Protein AF-A0A7S0D678-F1 (afdb_monomer_lite)

Organism: Micromonas pusilla (NCBI:txid38833)

Structure (mmCIF, N/CA/C/O backbone):
data_AF-A0A7S0D678-F1
#
_entry.id   AF-A0A7S0D678-F1
#
loop_
_atom_site.group_PDB
_atom_site.id
_atom_site.type_symbol
_atom_site.label_atom_id
_atom_site.label_alt_id
_atom_site.label_comp_id
_atom_site.label_asym_id
_atom_site.label_entity_id
_atom_site.label_seq_id
_atom_site.pdbx_PDB_ins_code
_atom_site.Cartn_x
_atom_site.Cartn_y
_atom_site.Cartn_z
_atom_site.occupancy
_atom_site.B_iso_or_equiv
_atom_site.auth_seq_id
_atom_site.auth_comp_id
_atom_site.auth_asym_id
_atom_site.auth_atom_id
_atom_site.pdbx_PDB_model_num
ATOM 1 N N . MET A 1 1 ? 36.733 22.822 -3.165 1.00 34.91 1 MET A N 1
ATOM 2 C CA . MET A 1 1 ? 36.634 21.463 -2.598 1.00 34.91 1 MET A CA 1
ATOM 3 C C . MET A 1 1 ? 35.888 20.626 -3.608 1.00 34.91 1 MET A C 1
ATOM 5 O O . MET A 1 1 ? 34.744 20.932 -3.903 1.00 34.91 1 MET A O 1
ATOM 9 N N . SER A 1 2 ? 36.630 19.706 -4.219 1.00 42.66 2 SER A N 1
ATOM 10 C CA . SER A 1 2 ? 36.170 18.733 -5.206 1.00 42.66 2 SER A CA 1
ATOM 11 C C . SER A 1 2 ? 35.105 17.831 -4.592 1.00 42.66 2 SER A C 1
ATOM 13 O O . SER A 1 2 ? 35.252 17.446 -3.432 1.00 42.66 2 SER A O 1
ATOM 15 N N . GLY A 1 3 ? 34.067 17.506 -5.353 1.00 42.75 3 GLY A N 1
ATOM 16 C CA . GLY A 1 3 ? 33.021 16.595 -4.905 1.00 42.75 3 GLY A CA 1
ATOM 17 C C . GLY A 1 3 ? 31.997 16.239 -5.978 1.00 42.75 3 GLY A C 1
ATOM 18 O O . GLY A 1 3 ? 30.866 15.943 -5.622 1.00 42.75 3 GLY A O 1
ATOM 19 N N . ASP A 1 4 ? 32.375 16.278 -7.258 1.00 46.22 4 ASP A N 1
ATOM 20 C CA . ASP A 1 4 ? 31.651 15.539 -8.294 1.00 46.22 4 ASP A CA 1
ATOM 21 C C . ASP A 1 4 ? 32.271 14.143 -8.355 1.00 46.22 4 ASP A C 1
ATOM 23 O O . ASP A 1 4 ? 33.183 13.882 -9.133 1.00 46.22 4 ASP A O 1
ATOM 27 N N . ASP A 1 5 ? 31.812 13.275 -7.458 1.00 42.69 5 ASP A N 1
ATOM 28 C CA . ASP A 1 5 ? 32.078 11.836 -7.497 1.00 42.69 5 ASP A CA 1
ATOM 29 C C . ASP A 1 5 ? 30.721 11.125 -7.613 1.00 42.69 5 ASP A C 1
ATOM 31 O O . ASP A 1 5 ? 30.323 10.291 -6.800 1.00 42.69 5 ASP A O 1
ATOM 35 N N . PHE A 1 6 ? 29.947 11.518 -8.632 1.00 45.28 6 PHE A N 1
ATOM 36 C CA . PHE A 1 6 ? 28.974 10.601 -9.208 1.00 45.28 6 PHE A CA 1
ATOM 37 C C . PHE A 1 6 ? 29.807 9.507 -9.857 1.00 45.28 6 PHE A C 1
ATOM 39 O O . PHE A 1 6 ? 30.264 9.675 -10.986 1.00 45.28 6 PHE A O 1
ATOM 46 N N . ALA A 1 7 ? 30.064 8.427 -9.115 1.00 45.28 7 ALA A N 1
ATOM 47 C CA . ALA A 1 7 ? 30.639 7.218 -9.676 1.00 45.28 7 ALA A CA 1
ATOM 48 C C . ALA A 1 7 ? 29.895 6.930 -10.984 1.00 45.28 7 ALA A C 1
ATOM 50 O O . ALA A 1 7 ? 28.681 6.700 -10.967 1.00 45.28 7 ALA A O 1
ATOM 51 N N . ALA A 1 8 ? 30.604 7.052 -12.110 1.00 47.53 8 ALA A N 1
ATOM 52 C CA . ALA A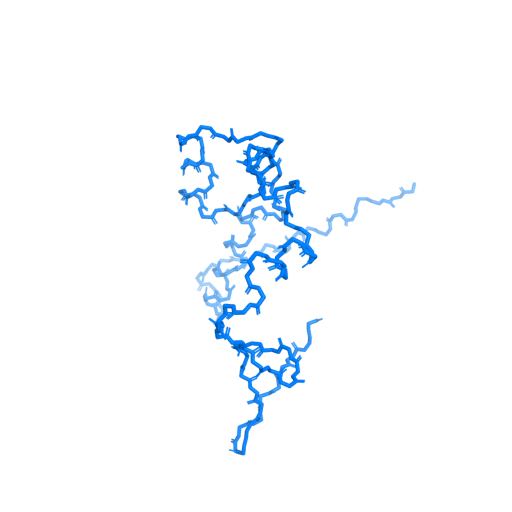 1 8 ? 30.074 6.672 -13.404 1.00 47.53 8 ALA A CA 1
ATOM 53 C C . ALA A 1 8 ? 29.543 5.251 -13.232 1.00 47.53 8 ALA A C 1
ATOM 55 O O . ALA A 1 8 ? 30.292 4.374 -12.796 1.00 47.53 8 ALA A O 1
ATOM 56 N N . ALA A 1 9 ? 28.243 5.051 -13.459 1.00 57.28 9 ALA A N 1
ATOM 57 C CA . ALA A 1 9 ? 27.693 3.709 -13.468 1.00 57.28 9 ALA A CA 1
ATOM 58 C C . ALA A 1 9 ? 28.529 2.922 -14.482 1.00 57.28 9 ALA A C 1
ATOM 60 O O . ALA A 1 9 ? 28.622 3.331 -15.640 1.00 57.28 9 ALA A O 1
ATOM 61 N N . GLU A 1 10 ? 29.233 1.890 -14.013 1.00 63.78 10 GLU A N 1
ATOM 62 C CA . GLU A 1 10 ? 29.956 0.982 -14.894 1.00 63.78 10 GLU A CA 1
ATOM 63 C C . GLU A 1 10 ? 28.965 0.510 -15.954 1.00 63.78 10 GLU A C 1
ATOM 65 O O . GLU A 1 10 ? 27.917 -0.043 -15.619 1.00 63.78 10 GLU A O 1
ATOM 70 N N . GLU A 1 11 ? 29.269 0.790 -17.220 1.00 75.12 11 GLU A N 1
ATOM 71 C CA . GLU A 1 11 ? 28.446 0.355 -18.338 1.00 75.12 11 GLU A CA 1
ATOM 72 C C . GLU A 1 11 ? 28.288 -1.169 -18.236 1.00 75.12 11 GLU A C 1
ATOM 74 O O . GLU A 1 11 ? 29.277 -1.900 -18.152 1.00 75.12 11 GLU A O 1
ATOM 79 N N . ASN A 1 12 ? 27.047 -1.660 -18.200 1.00 84.06 12 ASN A N 1
ATOM 80 C CA . ASN A 1 12 ? 26.737 -3.069 -17.922 1.00 84.06 12 ASN A CA 1
ATOM 81 C C . ASN A 1 12 ? 27.258 -4.029 -19.023 1.00 84.06 12 ASN A C 1
ATOM 83 O O . ASN A 1 12 ? 27.173 -5.249 -18.884 1.00 84.06 12 ASN A O 1
ATOM 87 N N . GLY A 1 13 ? 27.834 -3.486 -20.104 1.00 88.00 13 GLY A N 1
ATOM 88 C CA . GLY A 1 13 ? 28.459 -4.213 -21.207 1.00 88.00 13 GLY A CA 1
ATOM 89 C C . GLY A 1 13 ? 27.451 -4.787 -22.205 1.00 88.00 13 GLY A C 1
ATOM 90 O O . GLY A 1 13 ? 26.245 -4.609 -22.066 1.00 88.00 13 GLY A O 1
ATOM 91 N N . ASP A 1 14 ? 27.943 -5.489 -23.229 1.00 90.94 14 ASP A N 1
ATOM 92 C CA . ASP A 1 14 ? 27.096 -6.125 -24.248 1.00 90.94 14 ASP A CA 1
ATOM 93 C C . ASP A 1 14 ? 26.412 -7.393 -23.702 1.00 90.94 14 ASP A C 1
ATOM 95 O O . ASP A 1 14 ? 27.073 -8.298 -23.182 1.00 90.94 14 ASP A O 1
ATOM 99 N N . ALA A 1 15 ? 25.093 -7.493 -23.895 1.00 90.38 15 ALA A N 1
ATOM 100 C CA . ALA A 1 15 ? 24.285 -8.666 -23.568 1.00 90.38 15 ALA A CA 1
ATOM 101 C C . ALA A 1 15 ? 24.846 -9.968 -24.162 1.00 90.38 15 ALA A C 1
ATOM 103 O O . ALA A 1 15 ? 24.765 -11.020 -23.528 1.00 90.38 15 ALA A O 1
ATOM 104 N N . ALA A 1 16 ? 25.429 -9.915 -25.367 1.00 92.69 16 ALA A N 1
ATOM 105 C CA . ALA A 1 16 ? 25.985 -11.091 -26.041 1.00 92.69 16 ALA A CA 1
ATOM 106 C C . ALA A 1 16 ? 27.217 -11.671 -25.326 1.00 92.69 16 ALA A C 1
ATOM 108 O O . ALA A 1 16 ? 27.528 -12.851 -25.493 1.00 92.69 16 ALA A O 1
ATOM 109 N N . ALA A 1 17 ? 27.905 -10.855 -24.525 1.00 93.25 17 ALA A N 1
ATOM 110 C CA . ALA A 1 17 ? 29.070 -11.248 -23.741 1.00 93.25 17 ALA A CA 1
ATOM 111 C C . ALA A 1 17 ? 28.733 -11.528 -22.264 1.00 93.25 17 ALA A C 1
ATOM 113 O O . ALA A 1 17 ? 29.632 -11.864 -21.490 1.00 93.25 17 ALA A O 1
ATOM 114 N N . ALA A 1 18 ? 27.463 -11.399 -21.858 1.00 92.25 18 ALA A N 1
ATOM 115 C CA . ALA A 1 18 ? 27.040 -11.566 -20.474 1.00 92.25 18 ALA A CA 1
ATOM 116 C C . ALA A 1 18 ? 27.189 -13.032 -20.008 1.00 92.25 18 ALA A C 1
ATOM 118 O O . ALA A 1 18 ? 26.559 -13.923 -20.582 1.00 92.25 18 ALA A O 1
ATOM 119 N N . PRO A 1 19 ? 27.952 -13.309 -18.930 1.00 91.25 19 PRO A N 1
ATOM 120 C CA . PRO A 1 19 ? 28.053 -14.658 -18.361 1.00 91.25 19 PRO A CA 1
ATOM 121 C C . PRO A 1 19 ? 26.721 -15.171 -17.796 1.00 91.25 19 PRO A C 1
ATOM 123 O O . PRO A 1 19 ? 26.459 -16.371 -17.814 1.00 91.25 19 PRO A O 1
ATOM 126 N N . ASP A 1 20 ? 25.888 -14.252 -17.301 1.00 94.25 20 ASP A N 1
ATOM 127 C CA . ASP A 1 20 ? 24.521 -14.505 -16.854 1.00 94.25 20 ASP A CA 1
ATOM 128 C C . ASP A 1 20 ? 23.595 -13.443 -17.458 1.00 94.25 20 ASP A C 1
ATOM 130 O O . ASP A 1 20 ? 23.516 -12.301 -16.991 1.00 94.25 20 ASP A O 1
ATOM 134 N N . LEU A 1 21 ? 22.887 -13.838 -18.515 1.00 95.06 21 LEU A N 1
ATOM 135 C CA . LEU A 1 21 ? 21.967 -12.962 -19.231 1.00 95.06 21 LEU A CA 1
ATOM 136 C C . LEU A 1 21 ? 20.801 -12.491 -18.347 1.00 95.06 21 LEU A C 1
ATOM 138 O O . LEU A 1 21 ? 20.323 -11.373 -18.522 1.00 95.06 21 LEU A O 1
ATOM 142 N N . PHE A 1 22 ? 20.348 -13.294 -17.379 1.00 95.31 22 PHE A N 1
ATOM 143 C CA . PHE A 1 22 ? 19.255 -12.894 -16.490 1.00 95.31 22 PHE A CA 1
ATOM 144 C C . PHE A 1 22 ? 19.710 -11.833 -15.495 1.00 95.31 22 PHE A C 1
ATOM 146 O O . PHE A 1 22 ? 18.985 -10.865 -15.252 1.00 95.31 22 PHE A O 1
ATOM 153 N N . GLN A 1 23 ? 20.916 -11.978 -14.943 1.00 92.25 23 GLN A N 1
ATOM 154 C CA . GLN A 1 23 ? 21.488 -10.953 -14.076 1.00 92.25 23 GLN A CA 1
ATOM 155 C C . GLN A 1 23 ? 21.761 -9.660 -14.853 1.00 92.25 23 GLN A C 1
ATOM 157 O O . GLN A 1 23 ? 21.453 -8.582 -14.342 1.00 92.25 23 GLN A O 1
ATOM 162 N N . TRP A 1 24 ? 22.287 -9.766 -16.077 1.00 94.25 24 TRP A N 1
ATOM 163 C CA . TRP A 1 24 ? 22.518 -8.624 -16.962 1.00 94.25 24 TRP A CA 1
ATOM 164 C C . TRP A 1 24 ? 21.211 -7.884 -17.275 1.00 94.25 24 TRP A C 1
ATOM 166 O O . TRP A 1 24 ? 21.097 -6.700 -16.962 1.00 94.25 24 TRP A O 1
ATOM 176 N N . LEU A 1 25 ? 20.180 -8.595 -17.754 1.00 93.88 25 LEU A N 1
ATOM 177 C CA . LEU A 1 25 ? 18.853 -8.028 -18.032 1.00 93.88 25 LEU A CA 1
ATOM 178 C C . LEU A 1 25 ? 18.224 -7.407 -16.781 1.00 93.88 25 LEU A C 1
ATOM 180 O O . LEU A 1 25 ? 17.614 -6.342 -16.848 1.00 93.88 25 LEU A O 1
ATOM 184 N N . SER A 1 26 ? 18.372 -8.050 -15.618 1.00 92.88 26 SER A N 1
ATOM 185 C CA . SER A 1 26 ? 17.848 -7.503 -14.366 1.00 92.88 26 SER A CA 1
ATOM 186 C C . SER A 1 26 ? 18.500 -6.173 -13.990 1.00 92.88 26 SER A C 1
ATOM 188 O O . SER A 1 26 ? 17.851 -5.391 -13.294 1.00 92.88 26 SER A O 1
ATOM 190 N N . ARG A 1 27 ? 19.760 -5.928 -14.362 1.00 90.75 27 ARG A N 1
ATOM 191 C CA . ARG A 1 27 ? 20.435 -4.646 -14.120 1.00 90.75 27 ARG A CA 1
ATOM 192 C C . ARG A 1 27 ? 19.922 -3.581 -15.082 1.00 90.75 27 ARG A C 1
ATOM 194 O O . ARG A 1 27 ? 19.441 -2.565 -14.593 1.00 90.75 27 ARG A O 1
ATOM 201 N N . GLU A 1 28 ? 19.866 -3.876 -16.381 1.00 92.31 28 GLU A N 1
ATOM 202 C CA . GLU A 1 28 ? 19.309 -2.968 -17.401 1.00 92.31 28 GLU A CA 1
ATOM 203 C C . GLU A 1 28 ? 17.902 -2.482 -17.045 1.00 92.31 28 GLU A C 1
ATOM 205 O O . GLU A 1 28 ? 17.606 -1.288 -17.036 1.00 92.31 28 GLU A O 1
ATOM 210 N N . VAL A 1 29 ? 17.017 -3.416 -16.681 1.00 89.81 29 VAL A N 1
ATOM 211 C CA . VAL A 1 29 ? 15.641 -3.073 -16.307 1.00 89.81 29 VAL A CA 1
ATOM 212 C C . VAL A 1 29 ? 15.623 -2.167 -15.076 1.00 89.81 29 VAL A C 1
ATOM 214 O O . VAL A 1 29 ? 14.828 -1.236 -15.023 1.00 89.81 29 VAL A O 1
ATOM 217 N N . ARG A 1 30 ? 16.496 -2.393 -14.086 1.00 87.56 30 ARG A N 1
ATOM 218 C CA . ARG A 1 30 ? 16.569 -1.540 -12.887 1.00 87.56 30 ARG A CA 1
ATOM 219 C C . ARG A 1 30 ? 17.101 -0.144 -13.187 1.00 87.56 30 ARG A C 1
ATOM 221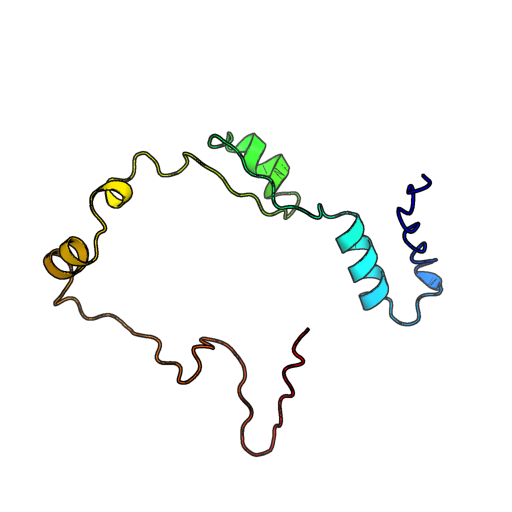 O O . ARG A 1 30 ? 16.702 0.781 -12.491 1.00 87.56 30 ARG A O 1
ATOM 228 N N . GLU A 1 31 ? 17.972 0.011 -14.176 1.00 87.50 31 GLU A N 1
ATOM 229 C CA . GLU A 1 31 ? 18.473 1.322 -14.603 1.00 87.50 31 GLU A CA 1
ATOM 230 C C . GLU A 1 31 ? 17.415 2.132 -15.349 1.00 87.50 31 GLU A C 1
ATOM 232 O O . GLU A 1 31 ? 17.316 3.342 -15.152 1.00 87.50 31 GLU A O 1
ATOM 237 N N . LEU A 1 32 ? 16.575 1.463 -16.144 1.00 86.31 32 LEU A N 1
ATOM 238 C CA . LEU A 1 32 ? 15.443 2.100 -16.818 1.00 86.31 32 LEU A CA 1
ATOM 239 C C . LEU A 1 32 ? 14.313 2.474 -15.843 1.00 86.31 32 LEU A C 1
ATOM 241 O O . LEU A 1 32 ? 13.493 3.352 -16.128 1.00 86.31 32 LEU A O 1
ATOM 245 N N . MET A 1 33 ? 14.254 1.807 -14.690 1.00 86.88 33 MET A N 1
ATOM 246 C CA . MET A 1 33 ? 13.258 2.073 -13.661 1.00 86.88 33 MET A CA 1
ATOM 247 C C . MET A 1 33 ? 13.681 3.250 -12.766 1.00 86.88 33 MET A C 1
ATOM 249 O O . MET A 1 33 ? 14.846 3.375 -12.389 1.00 86.88 33 MET A O 1
ATOM 253 N N . PRO A 1 34 ? 12.738 4.116 -12.358 1.00 86.56 34 PRO A N 1
ATOM 254 C CA . PRO A 1 34 ? 13.034 5.172 -11.399 1.00 86.56 34 PRO A CA 1
ATOM 255 C C . PRO A 1 34 ? 13.534 4.598 -10.073 1.00 86.56 34 PRO A C 1
ATOM 257 O O . PRO A 1 34 ? 13.023 3.587 -9.590 1.00 86.56 34 PRO A O 1
ATOM 260 N N . ARG A 1 35 ? 14.485 5.298 -9.450 1.00 88.50 35 ARG A N 1
ATOM 261 C CA . ARG A 1 35 ? 15.045 4.919 -8.142 1.00 88.50 35 ARG A CA 1
ATOM 262 C C . ARG A 1 35 ? 14.171 5.319 -6.955 1.00 88.50 35 ARG A C 1
ATOM 264 O O . ARG A 1 35 ? 14.374 4.813 -5.857 1.00 88.50 35 ARG A O 1
ATOM 271 N N . GLU A 1 36 ? 13.206 6.201 -7.180 1.00 93.31 36 GLU A N 1
ATOM 272 C CA . GLU A 1 36 ? 12.290 6.700 -6.161 1.00 93.31 36 GLU A CA 1
ATOM 273 C C . GLU A 1 36 ? 10.843 6.423 -6.557 1.00 93.31 36 GLU A C 1
ATOM 275 O O . GLU A 1 36 ? 10.484 6.418 -7.739 1.00 93.31 36 GLU A O 1
ATOM 280 N N . VAL A 1 37 ? 10.000 6.212 -5.547 1.00 96.25 37 VAL A N 1
ATOM 281 C CA . VAL A 1 37 ? 8.558 6.087 -5.741 1.00 96.25 37 VAL A CA 1
ATOM 282 C C . VAL A 1 37 ? 7.963 7.498 -5.763 1.00 96.25 37 VAL A C 1
ATOM 284 O O . VAL A 1 37 ? 8.018 8.181 -4.741 1.00 96.25 37 VAL A O 1
ATOM 287 N N . PRO A 1 38 ? 7.396 7.958 -6.893 1.00 96.12 38 PRO A N 1
ATOM 288 C CA . PRO A 1 38 ? 6.797 9.282 -6.966 1.00 96.12 38 PRO A CA 1
ATOM 289 C C . PRO A 1 38 ? 5.592 9.397 -6.027 1.00 96.12 38 PRO A C 1
ATOM 291 O O . PRO A 1 38 ? 4.838 8.438 -5.840 1.00 96.12 38 PRO A O 1
ATOM 294 N N . VAL A 1 39 ? 5.397 10.599 -5.486 1.00 98.06 39 VAL A N 1
ATOM 295 C CA . VAL A 1 39 ? 4.256 10.961 -4.641 1.00 98.06 39 VAL A CA 1
ATOM 296 C C . VAL A 1 39 ? 3.399 11.975 -5.393 1.00 98.06 39 VAL A C 1
ATOM 298 O O . VAL A 1 39 ? 3.904 12.993 -5.861 1.00 98.06 39 VAL A O 1
ATOM 301 N N . LEU A 1 40 ? 2.108 11.688 -5.537 1.00 98.06 40 LEU A N 1
ATOM 302 C CA . LEU A 1 40 ? 1.128 12.608 -6.108 1.00 98.06 40 LEU A CA 1
ATOM 303 C C . LEU A 1 40 ? 0.333 13.257 -4.978 1.00 98.06 40 LEU A C 1
ATOM 305 O O . LEU A 1 40 ? -0.233 12.548 -4.153 1.00 98.06 40 LEU A O 1
ATOM 309 N N . GLU A 1 41 ? 0.242 14.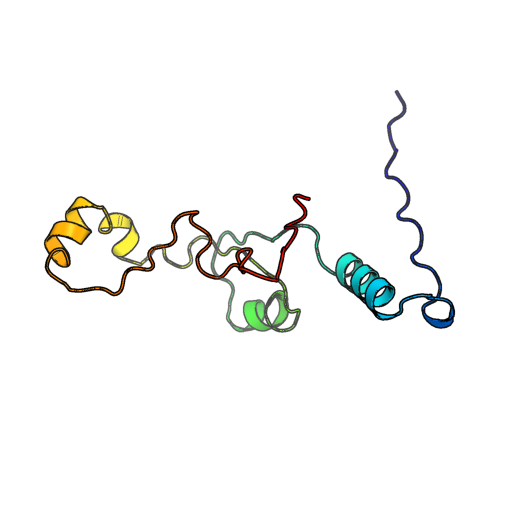586 -4.975 1.00 97.62 41 GLU A N 1
ATOM 310 C CA . GLU A 1 41 ? -0.540 15.336 -3.977 1.00 97.62 41 GLU A CA 1
ATOM 311 C C . GLU A 1 41 ? -2.050 15.089 -4.096 1.00 97.62 41 GLU A C 1
ATOM 313 O O . GLU A 1 41 ? -2.790 15.205 -3.121 1.00 97.62 41 GLU A O 1
ATOM 318 N N . THR A 1 42 ? -2.521 14.744 -5.296 1.00 96.56 42 THR A N 1
ATOM 319 C CA . THR A 1 42 ? -3.931 14.473 -5.571 1.00 96.56 42 THR A CA 1
ATOM 320 C C . THR A 1 42 ? -4.105 13.263 -6.490 1.00 96.56 42 THR A C 1
ATOM 322 O O . THR A 1 42 ? -3.190 12.912 -7.246 1.00 96.56 42 THR A O 1
ATOM 325 N N . PRO A 1 43 ? -5.284 12.612 -6.467 1.00 97.81 43 PRO A N 1
ATOM 326 C CA . PRO A 1 43 ? -5.552 11.472 -7.334 1.00 97.81 43 PRO A CA 1
ATOM 327 C C . PRO A 1 43 ? -5.478 11.826 -8.828 1.00 97.81 43 PRO A C 1
ATOM 329 O O . PRO A 1 43 ? -6.139 12.773 -9.266 1.00 97.81 43 PRO A O 1
ATOM 332 N N . PRO A 1 44 ? -4.723 11.061 -9.640 1.00 97.75 44 PRO A N 1
ATOM 333 C CA . PRO A 1 44 ? -4.674 11.261 -11.084 1.00 97.75 44 PRO A CA 1
ATOM 334 C C . PRO A 1 44 ? -5.997 10.857 -11.752 1.00 97.75 44 PRO A C 1
ATOM 336 O O . PRO A 1 44 ? -6.789 10.083 -11.212 1.00 97.75 44 PRO A O 1
ATOM 339 N N . THR A 1 45 ? -6.218 11.317 -12.987 1.00 98.25 45 THR A N 1
ATOM 340 C CA . THR A 1 45 ? -7.292 10.760 -13.825 1.00 98.25 45 THR A CA 1
ATOM 341 C C . THR A 1 45 ? -6.991 9.299 -14.172 1.00 98.25 45 THR A C 1
ATOM 343 O O . THR A 1 45 ? -5.828 8.898 -14.234 1.00 98.25 45 THR A O 1
ATOM 346 N N . ALA A 1 46 ? -8.020 8.501 -14.477 1.00 98.31 46 ALA A N 1
ATOM 347 C CA . ALA A 1 46 ? -7.838 7.096 -14.857 1.00 98.31 46 ALA A CA 1
ATOM 348 C C . ALA A 1 46 ? -6.883 6.914 -16.056 1.00 98.31 46 ALA A C 1
ATOM 350 O O . ALA A 1 46 ? -6.072 5.991 -16.066 1.00 98.31 46 ALA A O 1
ATOM 351 N N . LEU A 1 47 ? -6.935 7.824 -17.039 1.00 98.56 47 LEU A N 1
ATOM 352 C CA . LEU A 1 47 ? -6.045 7.798 -18.201 1.00 98.56 47 LEU A CA 1
ATOM 353 C C . LEU A 1 47 ? -4.587 8.077 -17.814 1.00 98.56 47 LEU A C 1
ATOM 355 O O . LEU A 1 47 ? -3.696 7.351 -18.250 1.00 98.56 47 LEU A O 1
ATOM 359 N N . ALA A 1 48 ? -4.344 9.102 -16.990 1.00 98.19 48 ALA A N 1
ATOM 360 C CA . ALA A 1 48 ? -2.999 9.417 -16.514 1.00 98.19 48 ALA A CA 1
ATOM 361 C C . ALA A 1 48 ? -2.443 8.272 -15.658 1.00 98.19 48 ALA A C 1
ATOM 363 O O . ALA A 1 48 ? -1.328 7.820 -15.890 1.00 98.19 48 ALA A O 1
ATOM 364 N N . PHE A 1 49 ? -3.254 7.723 -14.748 1.00 98.38 49 PHE A N 1
ATOM 365 C CA . PHE A 1 49 ? -2.859 6.583 -13.927 1.00 98.38 49 PHE A CA 1
ATOM 366 C C . PHE A 1 49 ? -2.479 5.358 -14.769 1.00 98.38 49 PHE A C 1
ATOM 368 O O . PHE A 1 49 ? -1.435 4.738 -14.556 1.00 98.38 49 PHE A O 1
ATOM 375 N N . SER A 1 50 ? -3.315 5.034 -15.760 1.00 98.50 50 SER A N 1
ATOM 376 C CA . SER A 1 50 ? -3.090 3.905 -16.659 1.00 98.50 50 SER A CA 1
ATOM 377 C C . SER A 1 50 ? -1.808 4.070 -17.475 1.00 98.50 50 SER A C 1
ATOM 379 O O . SER A 1 50 ? -1.009 3.140 -17.536 1.00 98.50 50 SER A O 1
ATOM 381 N N . ARG A 1 51 ? -1.590 5.249 -18.064 1.00 97.75 51 ARG A N 1
ATOM 382 C CA . ARG A 1 51 ? -0.420 5.534 -18.902 1.00 97.75 51 ARG A CA 1
ATOM 383 C C . ARG A 1 51 ? 0.873 5.591 -18.090 1.00 97.75 51 ARG A C 1
ATOM 385 O O . ARG A 1 51 ? 1.855 4.969 -18.478 1.00 97.75 51 ARG A O 1
ATOM 392 N N . ASP A 1 52 ? 0.870 6.343 -16.993 1.00 96.12 52 ASP A N 1
ATOM 393 C CA . ASP A 1 52 ? 2.103 6.746 -16.311 1.00 96.12 52 ASP A CA 1
ATOM 394 C C . ASP A 1 52 ? 2.590 5.706 -15.290 1.00 96.12 52 ASP A C 1
ATOM 396 O O . ASP A 1 52 ? 3.791 5.633 -15.022 1.00 96.12 52 ASP A O 1
ATOM 400 N N . PHE A 1 53 ? 1.686 4.875 -14.750 1.00 96.50 53 PHE A N 1
ATOM 401 C CA . PHE A 1 53 ? 2.013 3.922 -13.681 1.00 96.50 53 PHE A CA 1
ATOM 402 C C . PHE A 1 53 ? 1.668 2.477 -14.034 1.00 96.50 53 PHE A C 1
ATOM 404 O O . PHE A 1 53 ? 2.537 1.615 -13.943 1.00 96.50 53 PHE A O 1
ATOM 411 N N . VAL A 1 54 ? 0.446 2.193 -14.496 1.00 97.50 54 VAL A N 1
ATOM 412 C CA . VAL A 1 54 ? 0.036 0.804 -14.788 1.00 97.50 54 VAL A CA 1
ATOM 413 C C . VAL A 1 54 ? 0.779 0.243 -16.001 1.00 97.50 54 VAL A C 1
ATOM 415 O O . VAL A 1 54 ? 1.425 -0.795 -15.894 1.00 97.50 54 VAL A O 1
ATOM 418 N N . ALA A 1 55 ? 0.730 0.931 -17.146 1.00 97.00 55 ALA A N 1
ATOM 419 C CA . ALA A 1 55 ? 1.365 0.474 -18.384 1.00 97.00 55 ALA A CA 1
ATOM 420 C C . ALA A 1 55 ? 2.895 0.412 -18.269 1.00 97.00 55 ALA A C 1
ATOM 422 O O . ALA A 1 55 ? 3.526 -0.452 -18.870 1.00 97.00 55 ALA A O 1
ATOM 423 N N . ALA A 1 56 ? 3.480 1.304 -17.467 1.00 93.25 56 ALA A N 1
ATOM 424 C CA . ALA A 1 56 ? 4.908 1.321 -17.178 1.00 93.25 56 ALA A CA 1
ATOM 425 C C . ALA A 1 56 ? 5.320 0.341 -16.062 1.00 93.25 56 ALA A C 1
ATOM 427 O O . ALA A 1 56 ? 6.508 0.232 -15.773 1.00 93.25 56 ALA A O 1
ATOM 428 N N . ASN A 1 57 ? 4.365 -0.344 -15.416 1.00 94.44 57 ASN A N 1
ATOM 429 C CA . ASN A 1 57 ? 4.588 -1.186 -14.238 1.00 94.44 57 ASN A CA 1
ATOM 430 C C . ASN A 1 57 ? 5.393 -0.471 -13.129 1.00 94.44 57 ASN A C 1
ATOM 432 O O . ASN A 1 57 ? 6.334 -1.019 -12.552 1.00 94.44 57 ASN A O 1
ATOM 436 N N . ARG A 1 58 ? 5.051 0.794 -12.863 1.00 93.44 58 ARG A N 1
ATOM 437 C CA . ARG A 1 58 ? 5.754 1.666 -11.916 1.00 93.44 58 ARG A CA 1
ATOM 438 C C . ARG A 1 58 ? 4.928 1.899 -10.650 1.00 93.44 58 ARG A C 1
ATOM 440 O O . ARG A 1 58 ? 3.749 2.237 -10.756 1.00 93.44 58 ARG A O 1
ATOM 447 N N . PRO A 1 59 ? 5.540 1.801 -9.457 1.00 96.19 59 PRO A N 1
ATOM 448 C CA . PRO A 1 59 ? 4.866 2.151 -8.213 1.00 96.19 59 PRO A CA 1
ATOM 449 C C . PRO A 1 59 ? 4.636 3.666 -8.108 1.00 96.19 59 PRO A C 1
ATOM 451 O O . PRO A 1 59 ? 5.373 4.462 -8.693 1.00 96.19 59 PRO A O 1
ATOM 454 N N . VAL A 1 60 ? 3.631 4.055 -7.322 1.00 97.25 60 VAL A N 1
ATOM 455 C CA . VAL A 1 60 ? 3.303 5.450 -6.994 1.00 97.25 60 VAL A CA 1
ATOM 456 C C . VAL A 1 60 ? 2.576 5.518 -5.653 1.00 97.25 60 VAL A C 1
ATOM 458 O O . VAL A 1 60 ? 1.779 4.636 -5.330 1.00 97.25 60 VAL A O 1
ATOM 461 N N . VAL A 1 61 ? 2.831 6.574 -4.881 1.00 98.25 61 VAL A N 1
ATOM 462 C CA . VAL A 1 61 ? 2.048 6.940 -3.693 1.00 98.25 61 VAL A CA 1
ATOM 463 C C . VAL A 1 61 ? 1.068 8.040 -4.089 1.00 98.25 61 VAL A C 1
ATOM 465 O O . VAL A 1 61 ? 1.467 9.050 -4.662 1.00 98.25 61 VAL A O 1
ATOM 468 N N . VAL A 1 62 ? -0.216 7.860 -3.782 1.00 98.31 62 VAL A N 1
ATOM 469 C CA . VAL A 1 62 ? -1.265 8.837 -4.109 1.00 98.31 62 VAL A CA 1
ATOM 470 C C . VAL A 1 62 ? -1.856 9.398 -2.822 1.00 98.31 62 VAL A C 1
ATOM 472 O O . VAL A 1 62 ? -2.576 8.701 -2.105 1.00 98.31 62 VAL A O 1
ATOM 475 N N . LEU A 1 63 ? -1.554 10.659 -2.531 1.00 98.12 63 LEU A N 1
ATOM 476 C CA . LEU A 1 63 ? -2.155 11.404 -1.431 1.00 98.12 63 LEU A CA 1
ATOM 477 C C . LEU A 1 63 ? -3.569 11.866 -1.814 1.00 98.12 63 LEU A C 1
ATOM 479 O O . LEU A 1 63 ? -3.967 11.847 -2.981 1.00 98.12 63 LEU A O 1
ATOM 483 N N . GLY A 1 64 ? -4.380 12.199 -0.812 1.00 96.06 64 GLY A N 1
ATOM 484 C CA . GLY A 1 64 ? -5.751 12.679 -1.013 1.00 96.06 64 GLY A CA 1
ATOM 485 C C . GLY A 1 64 ? -6.762 11.636 -1.516 1.00 96.06 64 GLY A C 1
ATOM 486 O O . GLY A 1 64 ? -7.961 11.903 -1.556 1.00 96.06 64 GLY A O 1
ATOM 487 N N . ALA A 1 65 ? -6.323 10.425 -1.884 1.00 96.75 65 ALA A N 1
ATOM 488 C CA . ALA A 1 65 ? -7.169 9.407 -2.520 1.00 96.75 65 ALA A CA 1
ATOM 489 C C . ALA A 1 65 ? -8.333 8.917 -1.654 1.00 96.75 65 ALA A C 1
ATOM 491 O O . ALA A 1 65 ? -9.387 8.552 -2.174 1.00 96.75 65 ALA A O 1
ATOM 492 N N . VAL A 1 66 ? -8.149 8.923 -0.337 1.00 96.69 66 VAL A N 1
ATOM 493 C CA . VAL A 1 66 ? -9.105 8.368 0.628 1.00 96.69 66 VAL A CA 1
ATOM 494 C C . VAL A 1 66 ? -9.581 9.408 1.637 1.00 96.69 66 VAL A C 1
ATOM 496 O O . VAL A 1 66 ? -10.140 9.051 2.666 1.00 96.69 66 VAL A O 1
ATOM 499 N N . ASP A 1 67 ? -9.375 10.702 1.369 1.00 96.00 67 ASP A N 1
ATOM 500 C CA . ASP A 1 67 ? -9.740 11.790 2.294 1.00 96.00 67 ASP A CA 1
ATOM 501 C C . ASP A 1 67 ? -11.236 11.808 2.628 1.00 96.00 67 ASP A C 1
ATOM 503 O O . ASP A 1 67 ? -11.627 12.174 3.729 1.00 96.00 67 ASP A O 1
ATOM 507 N N . HIS A 1 68 ? -12.067 11.339 1.699 1.00 96.44 68 HIS A N 1
ATOM 508 C CA . HIS A 1 68 ? -13.513 11.226 1.861 1.00 96.44 68 HIS A CA 1
ATOM 509 C C . HIS A 1 68 ? -13.958 9.971 2.638 1.00 96.44 68 HIS A C 1
ATOM 511 O O . HIS A 1 68 ? -15.156 9.775 2.837 1.00 96.44 68 HIS A O 1
ATOM 517 N N . TRP A 1 69 ? -13.040 9.081 3.040 1.00 98.06 69 TRP A N 1
ATOM 518 C CA . TRP A 1 69 ? -13.397 7.862 3.768 1.00 98.06 69 TRP A CA 1
ATOM 519 C C . TRP A 1 69 ? -13.657 8.176 5.246 1.00 98.06 69 TRP A C 1
ATOM 521 O O . TRP A 1 69 ? -12.739 8.640 5.926 1.00 98.06 69 TRP A O 1
ATOM 531 N N . PRO A 1 70 ? -14.830 7.804 5.802 1.00 98.06 70 PRO A N 1
ATOM 532 C CA . PRO A 1 70 ? -15.109 7.972 7.232 1.00 98.06 70 PRO A CA 1
ATOM 533 C C . PRO A 1 70 ? -14.079 7.277 8.134 1.00 98.06 70 PRO A C 1
ATOM 535 O O . PRO A 1 70 ? -13.841 7.700 9.261 1.00 98.06 70 PRO A O 1
ATOM 538 N N . ALA A 1 71 ? -13.430 6.225 7.624 1.00 97.69 71 ALA A N 1
ATOM 539 C CA . ALA A 1 71 ? -12.374 5.492 8.314 1.00 97.69 71 ALA A CA 1
ATOM 540 C C . ALA A 1 71 ? -11.243 6.397 8.833 1.00 97.69 71 ALA A C 1
ATOM 542 O O . ALA A 1 71 ? -10.684 6.105 9.886 1.00 97.69 71 ALA A O 1
ATOM 543 N N . ARG A 1 72 ? -10.938 7.510 8.149 1.00 96.62 72 ARG A N 1
ATOM 544 C CA . ARG A 1 72 ? -9.882 8.446 8.570 1.00 96.62 72 ARG A CA 1
ATOM 545 C C . ARG A 1 72 ? -10.149 9.107 9.916 1.00 96.62 72 ARG A C 1
ATOM 547 O O . ARG A 1 72 ? -9.203 9.452 10.614 1.00 96.62 72 ARG A O 1
ATOM 554 N N . GLU A 1 73 ? -11.418 9.292 10.255 1.00 96.69 73 GLU A N 1
ATOM 555 C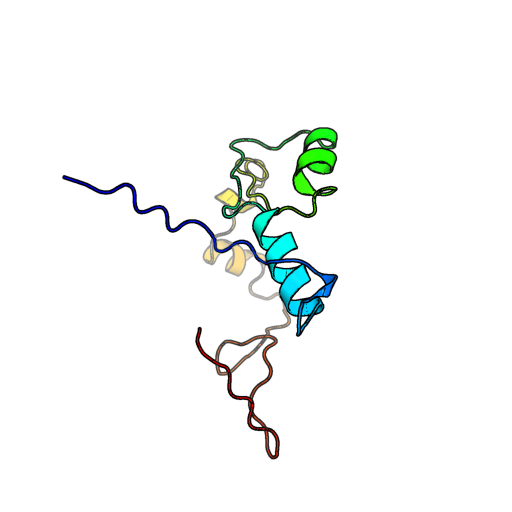 CA . GLU A 1 73 ? -11.847 9.911 11.509 1.00 96.69 73 GLU A CA 1
ATOM 556 C C . GLU A 1 73 ? -12.294 8.856 12.524 1.00 96.69 73 GLU A C 1
ATOM 558 O O . GLU A 1 73 ? -12.093 9.015 13.726 1.00 96.69 73 GLU A O 1
ATOM 563 N N . LEU A 1 74 ? -12.893 7.763 12.042 1.00 97.81 74 LEU A N 1
ATOM 564 C CA . LEU A 1 74 ? -13.539 6.775 12.897 1.00 97.81 74 LEU A CA 1
ATOM 565 C C . LEU A 1 74 ? -12.605 5.664 13.375 1.00 97.81 74 LEU A C 1
ATOM 567 O O . LEU A 1 74 ? -12.749 5.231 14.514 1.00 97.81 74 LEU A O 1
ATOM 571 N N . TRP A 1 75 ? -11.679 5.162 12.548 1.00 97.56 75 TRP A N 1
ATOM 572 C CA . TRP A 1 75 ? -10.942 3.919 12.831 1.00 97.56 75 TRP A CA 1
ATOM 573 C C . TRP A 1 75 ? -9.829 4.095 13.872 1.00 97.56 75 TRP A C 1
ATOM 575 O O . TRP A 1 75 ? -8.637 4.020 13.590 1.00 97.56 75 TRP A O 1
ATOM 585 N N . THR A 1 76 ? -10.246 4.269 15.120 1.00 97.75 76 THR A N 1
ATOM 586 C CA . THR A 1 76 ? -9.420 4.119 16.318 1.00 97.75 76 THR A CA 1
ATOM 587 C C . THR A 1 76 ? -9.540 2.696 16.863 1.00 97.75 76 THR A C 1
ATOM 589 O O . THR A 1 76 ? -10.526 2.005 16.599 1.00 97.75 76 THR A O 1
ATOM 592 N N . ALA A 1 77 ? -8.582 2.255 17.684 1.00 97.62 77 ALA A N 1
ATOM 593 C CA . ALA A 1 77 ? -8.669 0.951 18.349 1.00 97.62 77 ALA A CA 1
ATOM 594 C C . ALA A 1 77 ? -9.971 0.797 19.163 1.00 97.62 77 ALA A C 1
ATOM 596 O O . ALA A 1 77 ? -10.616 -0.247 19.105 1.00 97.62 77 ALA A O 1
ATOM 597 N N . SER A 1 78 ? -10.401 1.856 19.862 1.00 98.06 78 SER A N 1
ATOM 598 C CA . SER A 1 78 ? -11.652 1.867 20.631 1.00 98.06 78 SER A CA 1
ATOM 599 C C . SER A 1 78 ? -12.888 1.736 19.743 1.00 98.06 78 SER A C 1
ATOM 601 O O . SER A 1 78 ? -13.789 0.969 20.069 1.00 98.06 78 SER A O 1
ATOM 603 N N . TYR A 1 79 ? -12.927 2.449 18.612 1.00 98.31 79 TYR A N 1
ATOM 604 C CA . TYR A 1 79 ? -14.026 2.333 17.652 1.00 98.31 79 TYR A CA 1
ATOM 605 C C . TYR A 1 79 ? -14.099 0.928 17.061 1.00 98.31 79 TYR A C 1
ATOM 607 O O . TYR A 1 79 ? -15.171 0.335 17.037 1.00 98.31 79 TYR A O 1
ATOM 615 N N . LEU A 1 80 ? -12.964 0.375 16.620 1.00 97.94 80 LEU A N 1
ATOM 616 C CA . LEU A 1 80 ? -12.920 -0.966 16.036 1.00 97.94 80 LEU A CA 1
ATOM 617 C C . LEU A 1 80 ? -13.311 -2.037 17.061 1.00 97.94 80 LEU A C 1
ATOM 619 O O . LEU A 1 80 ? -14.069 -2.937 16.722 1.00 97.94 80 LEU A O 1
ATOM 623 N N . SER A 1 81 ? -12.873 -1.908 18.316 1.00 97.62 81 SER A N 1
ATOM 624 C CA . SER A 1 81 ? -13.289 -2.798 19.407 1.00 97.62 81 SER A CA 1
ATOM 625 C C . SER A 1 81 ? -14.797 -2.714 19.674 1.00 97.62 81 SER A C 1
ATOM 627 O O . SER A 1 81 ? -15.467 -3.737 19.762 1.00 97.62 81 SER A O 1
ATOM 629 N N . ALA A 1 82 ? -15.369 -1.508 19.714 1.00 98.06 82 ALA A N 1
ATOM 630 C CA . ALA A 1 82 ? -16.808 -1.335 19.906 1.00 98.06 82 ALA A CA 1
ATOM 631 C C . ALA A 1 82 ? -17.639 -1.829 18.707 1.00 98.06 82 ALA A C 1
ATOM 633 O O . ALA A 1 82 ? -18.715 -2.390 18.893 1.00 98.06 82 ALA A O 1
ATOM 634 N N . ALA A 1 83 ? -17.158 -1.610 17.482 1.00 97.56 83 ALA A N 1
ATOM 635 C CA . ALA A 1 83 ? -17.883 -1.945 16.261 1.00 97.56 83 ALA A CA 1
ATOM 636 C C . ALA A 1 83 ? -17.751 -3.424 15.863 1.00 97.56 83 ALA A C 1
ATOM 638 O O . ALA A 1 83 ? -18.680 -3.975 15.280 1.00 97.56 83 ALA A O 1
ATOM 639 N N . LEU A 1 84 ? -16.600 -4.050 16.133 1.00 97.25 84 LEU A N 1
ATOM 640 C CA . LEU A 1 84 ? -16.228 -5.369 15.607 1.00 97.25 84 LEU A CA 1
ATOM 641 C C . LEU A 1 84 ? -15.631 -6.315 16.662 1.00 97.25 84 LEU A C 1
ATOM 643 O O . LEU A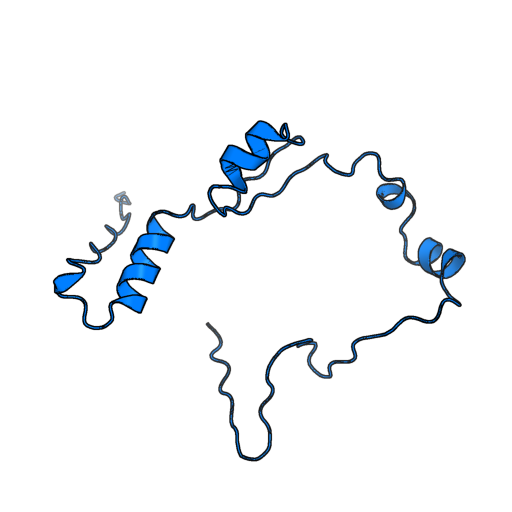 1 84 ? -15.199 -7.401 16.293 1.00 97.25 84 LEU A O 1
ATOM 647 N N . GLY A 1 85 ? -15.596 -5.950 17.948 1.00 96.88 85 GLY A N 1
ATOM 648 C CA . GLY A 1 85 ? -14.870 -6.699 18.986 1.00 96.88 85 GLY A CA 1
ATOM 649 C C . GLY A 1 85 ? -15.263 -8.171 19.117 1.00 96.88 85 GLY A C 1
ATOM 650 O O . GLY A 1 85 ? -14.395 -9.016 19.312 1.00 96.88 85 GLY A O 1
ATOM 651 N N . ASP A 1 86 ? -16.545 -8.487 18.923 1.00 97.31 86 ASP A N 1
ATOM 652 C CA . ASP A 1 86 ? -17.058 -9.862 18.976 1.00 97.31 86 ASP A CA 1
ATOM 653 C C . ASP A 1 86 ? -17.070 -10.561 17.605 1.00 97.31 86 ASP A C 1
ATOM 655 O O . ASP A 1 86 ? -17.566 -11.681 17.479 1.00 97.31 86 ASP A O 1
ATOM 659 N N . THR A 1 87 ? -16.553 -9.916 16.553 1.00 98.12 87 THR A N 1
ATOM 660 C CA . THR A 1 87 ? -16.512 -10.488 15.201 1.00 98.12 87 THR A CA 1
ATOM 661 C C . THR A 1 87 ? -15.344 -11.470 15.098 1.00 98.12 87 THR A C 1
ATOM 663 O O . THR A 1 87 ? -14.190 -11.042 15.166 1.00 98.12 87 THR A O 1
ATOM 666 N N . PRO A 1 88 ? -15.588 -12.778 14.890 1.00 97.56 88 PRO A N 1
ATOM 667 C CA . PRO A 1 88 ? -14.507 -13.735 14.702 1.00 97.56 88 PRO A CA 1
ATOM 668 C C . PRO A 1 88 ? -13.742 -13.417 13.417 1.00 97.56 88 PRO A C 1
ATOM 670 O O . PRO A 1 88 ? -14.335 -13.314 12.342 1.00 97.56 88 PRO A O 1
ATOM 673 N N . ILE A 1 89 ? -12.420 -13.301 13.522 1.00 96.88 89 ILE A N 1
ATOM 674 C CA . ILE A 1 89 ? -11.525 -13.094 12.382 1.00 96.88 89 ILE A CA 1
ATOM 675 C C . ILE A 1 89 ? -10.457 -14.183 12.342 1.00 96.88 89 ILE A C 1
ATOM 677 O O . ILE A 1 89 ? -10.066 -14.737 13.369 1.00 96.88 89 ILE A O 1
ATOM 681 N N . SER A 1 90 ? -9.959 -14.476 11.144 1.00 97.44 90 SER A N 1
ATOM 682 C CA . SER A 1 90 ? -8.758 -15.294 10.995 1.00 97.44 90 SER A CA 1
ATOM 683 C C . SER A 1 90 ? -7.535 -14.455 11.354 1.00 97.44 90 SER A C 1
ATOM 685 O O . SER A 1 90 ? -7.337 -13.383 10.783 1.00 97.44 90 SER A O 1
ATOM 687 N N . VAL A 1 91 ? -6.704 -14.942 12.276 1.00 95.31 91 VAL A N 1
ATOM 688 C CA . VAL A 1 91 ? -5.473 -14.264 12.707 1.00 95.31 91 VAL A CA 1
ATOM 689 C C . VAL A 1 91 ? -4.271 -15.065 12.227 1.00 95.31 91 VAL A C 1
ATOM 691 O O . VAL A 1 91 ? -4.168 -16.256 12.514 1.00 95.31 91 VAL A O 1
ATOM 694 N N . ASN A 1 92 ? -3.353 -14.410 11.512 1.00 94.06 92 ASN A N 1
ATOM 695 C CA . ASN A 1 92 ? -2.081 -15.026 11.151 1.00 94.06 92 ASN A CA 1
ATOM 696 C C . ASN A 1 92 ? -1.120 -14.947 12.348 1.00 94.06 92 ASN A C 1
ATOM 698 O O . ASN A 1 92 ? -0.716 -13.856 12.753 1.00 94.06 92 ASN A O 1
ATOM 702 N N . VAL A 1 93 ? -0.780 -16.101 12.927 1.00 93.44 93 VAL A N 1
ATOM 703 C CA . VAL A 1 93 ? 0.136 -16.208 14.068 1.00 93.44 93 VAL A CA 1
ATOM 704 C C . VAL A 1 93 ? 1.485 -16.701 13.565 1.00 93.44 93 VAL A C 1
ATOM 706 O O . VAL A 1 93 ? 1.633 -17.869 13.216 1.00 93.44 93 VAL A O 1
ATOM 709 N N . THR A 1 94 ? 2.482 -15.818 13.569 1.00 89.69 94 THR A N 1
ATOM 710 C CA . THR A 1 94 ? 3.855 -16.153 13.172 1.00 89.69 94 THR A CA 1
ATOM 711 C C . THR A 1 94 ? 4.832 -15.859 14.312 1.00 89.69 94 THR A C 1
ATOM 713 O O . THR A 1 94 ? 4.936 -14.706 14.731 1.00 89.69 94 THR A O 1
ATOM 716 N N . PRO A 1 95 ? 5.568 -16.865 14.839 1.00 87.06 95 PRO A N 1
ATOM 717 C CA . PRO A 1 95 ? 6.433 -16.685 16.014 1.00 87.06 95 PRO A CA 1
ATOM 718 C C . PRO A 1 95 ? 7.484 -15.576 15.875 1.00 87.06 95 PRO A C 1
ATOM 720 O O . PRO A 1 95 ? 7.888 -14.981 16.868 1.00 87.06 95 PRO A O 1
ATOM 723 N N . THR A 1 96 ? 7.921 -15.299 14.645 1.00 86.88 96 THR A N 1
ATOM 724 C CA . THR A 1 96 ? 8.944 -14.297 14.314 1.00 86.88 96 THR A CA 1
ATOM 725 C C . THR A 1 96 ? 8.387 -13.088 13.554 1.00 86.88 96 THR A C 1
ATOM 727 O O . THR A 1 96 ? 9.152 -12.203 13.185 1.00 86.88 96 THR A O 1
ATOM 730 N N . GLY A 1 97 ? 7.076 -13.041 13.285 1.00 88.50 97 GLY A N 1
ATOM 731 C CA . GLY A 1 97 ? 6.445 -12.002 12.459 1.00 88.50 97 GLY A CA 1
ATOM 732 C C . GLY A 1 97 ? 6.574 -12.208 10.943 1.00 88.50 97 GLY A C 1
ATOM 733 O O . GLY A 1 97 ? 6.065 -11.400 10.167 1.00 88.50 97 GLY A O 1
ATOM 734 N N . LEU A 1 98 ? 7.235 -13.281 10.495 1.00 87.25 98 LEU A N 1
ATOM 735 C CA . LEU A 1 98 ? 7.465 -13.561 9.078 1.00 87.25 98 LEU A CA 1
ATOM 736 C C . LEU A 1 98 ? 6.299 -14.351 8.448 1.00 87.25 98 LEU A C 1
ATOM 738 O O . LEU A 1 98 ? 6.424 -15.541 8.175 1.00 87.25 98 LEU A O 1
ATOM 742 N N . GLY A 1 99 ? 5.175 -13.656 8.227 1.00 88.56 99 GLY A N 1
ATOM 743 C CA . GLY A 1 99 ? 3.876 -14.161 7.738 1.00 88.56 99 GLY A CA 1
ATOM 744 C C . GLY A 1 99 ? 3.906 -15.238 6.648 1.00 88.56 99 GLY A C 1
ATOM 745 O O . GLY A 1 99 ? 3.200 -16.234 6.764 1.00 88.56 99 GLY A O 1
ATOM 746 N N . ASP A 1 100 ? 4.736 -15.024 5.627 1.00 88.94 100 ASP A N 1
ATOM 747 C CA . ASP A 1 100 ? 4.829 -15.853 4.417 1.00 88.94 100 ASP A CA 1
ATOM 748 C C . ASP A 1 100 ? 6.287 -16.225 4.087 1.00 88.94 100 ASP A C 1
ATOM 750 O O . ASP A 1 100 ? 6.626 -16.525 2.939 1.00 88.94 100 ASP A O 1
ATOM 754 N N . ALA A 1 101 ? 7.193 -16.151 5.069 1.00 85.12 101 ALA A N 1
ATOM 755 C CA . ALA A 1 101 ? 8.587 -16.511 4.836 1.00 85.12 101 ALA A CA 1
ATOM 756 C C . ALA A 1 101 ? 8.812 -18.009 5.013 1.00 85.12 101 ALA A C 1
ATOM 758 O O . ALA A 1 101 ? 8.232 -18.660 5.883 1.00 85.12 101 ALA A O 1
ATOM 759 N N . LEU A 1 102 ? 9.750 -18.538 4.232 1.00 78.12 102 LEU A N 1
ATOM 760 C CA . LEU A 1 102 ? 10.310 -19.844 4.516 1.00 78.12 102 LEU A CA 1
ATOM 761 C C . LEU A 1 102 ? 11.174 -19.749 5.781 1.00 78.12 102 LEU A C 1
ATOM 763 O O . LEU A 1 102 ? 12.070 -18.910 5.868 1.00 78.12 102 LEU A O 1
ATOM 767 N N . LEU A 1 103 ? 10.912 -20.626 6.744 1.00 70.94 103 LEU A N 1
ATOM 768 C CA . LEU A 1 103 ? 11.765 -20.827 7.911 1.00 70.94 103 LEU A CA 1
ATOM 769 C C . LEU A 1 103 ? 12.627 -22.068 7.681 1.00 70.94 103 LEU A C 1
ATOM 771 O O . LEU A 1 103 ? 12.224 -22.979 6.953 1.00 70.94 103 LEU A O 1
ATOM 775 N N . SER A 1 104 ? 13.811 -22.109 8.293 1.00 71.88 104 SER A N 1
ATOM 776 C CA . SER A 1 104 ? 14.587 -23.346 8.328 1.00 71.88 104 SER A CA 1
ATOM 777 C C . SER A 1 104 ? 13.756 -24.455 8.979 1.00 71.88 104 SER A C 1
ATOM 779 O O . SER A 1 104 ? 13.044 -24.246 9.963 1.00 71.88 104 SER A O 1
ATOM 781 N N . THR A 1 105 ? 13.817 -25.640 8.388 1.00 65.94 105 THR A N 1
ATOM 782 C CA . THR A 1 105 ? 13.135 -26.847 8.866 1.00 65.94 105 THR A CA 1
ATOM 783 C C . THR A 1 105 ? 14.109 -28.020 8.800 1.00 65.94 105 THR A C 1
ATOM 785 O O . THR A 1 105 ? 15.179 -27.898 8.199 1.00 65.94 105 THR A O 1
ATOM 788 N N . GLU A 1 106 ? 13.793 -29.147 9.438 1.00 74.75 106 GLU A N 1
ATOM 789 C CA . GLU A 1 106 ? 14.691 -30.306 9.450 1.00 74.75 106 GLU A CA 1
ATOM 790 C C . GLU A 1 106 ? 15.060 -30.726 8.016 1.00 74.75 106 GLU A C 1
ATOM 792 O O . GLU A 1 106 ? 14.200 -31.038 7.194 1.00 74.75 106 GLU A O 1
ATOM 797 N N . GLY A 1 107 ? 16.360 -30.708 7.708 1.00 66.06 107 GLY A N 1
ATOM 798 C CA . GLY A 1 107 ? 16.898 -31.052 6.389 1.00 66.06 107 GLY A CA 1
ATOM 799 C C . GLY A 1 107 ? 16.987 -29.897 5.385 1.00 66.06 107 GLY A C 1
ATOM 800 O O . GLY A 1 107 ? 17.535 -30.103 4.302 1.00 66.06 107 GLY A O 1
ATOM 801 N N . VAL A 1 108 ? 16.511 -28.691 5.724 1.00 66.31 108 VAL A N 1
ATOM 802 C CA . VAL A 1 108 ? 16.643 -27.490 4.881 1.00 66.31 108 VAL A CA 1
ATOM 803 C C . VAL A 1 108 ? 17.035 -26.281 5.733 1.00 66.31 108 VAL A C 1
ATOM 805 O O . VAL A 1 108 ? 16.191 -25.590 6.308 1.00 66.31 108 VAL A O 1
ATOM 808 N N . ASP A 1 109 ? 18.335 -25.988 5.753 1.00 66.81 109 ASP A N 1
ATOM 809 C CA . ASP A 1 109 ? 18.861 -24.739 6.300 1.00 66.81 109 ASP A CA 1
ATOM 810 C C . ASP A 1 109 ? 18.741 -23.626 5.257 1.00 66.81 109 ASP A C 1
ATOM 812 O O . ASP A 1 109 ? 19.511 -23.540 4.297 1.00 66.81 109 ASP A O 1
ATOM 816 N N . LEU A 1 110 ? 17.754 -22.750 5.443 1.00 66.88 110 LEU A N 1
ATOM 817 C CA . LEU A 1 110 ? 17.621 -21.535 4.651 1.00 66.88 110 LEU A CA 1
ATOM 818 C C . LEU A 1 110 ? 18.412 -20.416 5.320 1.00 66.88 110 LEU A C 1
ATOM 820 O O . LEU A 1 110 ? 17.977 -19.818 6.301 1.00 66.88 110 LEU A O 1
ATOM 824 N N . LEU A 1 111 ? 19.587 -20.122 4.770 1.00 58.88 111 LEU A N 1
ATOM 825 C CA . LEU A 1 111 ? 20.335 -18.925 5.128 1.00 58.88 111 LEU A CA 1
ATOM 826 C C . LEU A 1 111 ? 19.637 -17.716 4.501 1.00 58.88 111 LEU A C 1
ATOM 828 O O . LEU A 1 111 ? 19.869 -17.386 3.335 1.00 58.88 111 LEU A O 1
ATOM 832 N N . TYR A 1 11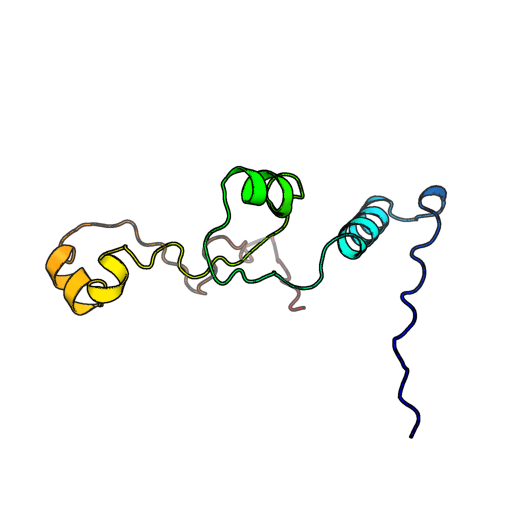2 ? 18.783 -17.044 5.272 1.00 54.59 112 TYR A N 1
ATOM 833 C CA . TYR A 1 112 ? 18.367 -15.694 4.921 1.00 54.59 112 TYR A CA 1
ATOM 834 C C . TYR A 1 112 ? 19.610 -14.802 5.001 1.00 54.59 112 TYR A C 1
ATOM 836 O O . TYR A 1 112 ? 20.123 -14.530 6.085 1.00 54.59 112 TYR A O 1
ATOM 844 N N . ARG A 1 113 ? 20.154 -14.396 3.849 1.00 50.72 113 ARG A N 1
ATOM 845 C CA . ARG A 1 113 ? 21.193 -13.364 3.826 1.00 50.72 113 ARG A CA 1
ATOM 846 C C . ARG A 1 113 ? 20.527 -12.038 4.165 1.00 50.72 113 ARG A C 1
ATOM 848 O O . ARG A 1 113 ? 19.789 -11.499 3.340 1.00 50.72 113 ARG A O 1
ATOM 855 N N . GLU A 1 114 ? 20.800 -11.523 5.360 1.00 46.44 114 GLU A N 1
ATOM 856 C CA . GLU A 1 114 ? 20.648 -10.094 5.618 1.00 46.44 114 GLU A CA 1
ATOM 857 C C . GLU A 1 114 ? 21.474 -9.336 4.572 1.00 46.44 114 GLU A C 1
ATOM 859 O O . GLU A 1 114 ? 22.593 -9.736 4.232 1.00 46.44 114 GLU A O 1
ATOM 864 N N . ARG A 1 115 ? 20.850 -8.326 3.971 1.00 41.38 115 ARG A N 1
ATOM 865 C CA . ARG A 1 115 ? 21.451 -7.508 2.923 1.00 41.38 115 ARG A CA 1
ATOM 866 C C . ARG A 1 115 ? 22.213 -6.349 3.546 1.00 41.38 115 ARG A C 1
ATOM 868 O O . ARG A 1 115 ? 21.681 -5.789 4.527 1.00 41.38 115 ARG A O 1
#

Radius of gyration: 23.1 Å; chains: 1; bounding box: 54×52×47 Å

Secondary structure (DSSP, 8-state):
-------PPPP---GGG-SSHHHHHHHHHHHHS-SS--EESSPPPHHHHIIIIITTT---EETTTTTT-THHHH--HHHHHHHHTT--------TTS-TTPPPPBTTB-------

InterPro domains:
  IPR014710 RmlC-like jelly roll fold [G3DSA:2.60.120.10] (11-114)
  IPR041667 Cupin-like domain 8 [PF13621] (48-106)

Sequence (115 aa):
MSGDDFAAAEENGDAAAAPDLFQWLSREVRELMPREVPVLETPPTALAFSRDFVAANRPVVVLGAVDHWPARELWTASYLSAALGDTPISVNVTPTGLGDALLSTEGVDLLYRER

pLDDT: mean 86.34, std 16.95, range [34.91, 98.56]

Foldseek 3Di:
DDDPPPPDDPDLDDCVPDPDNVVSVVVVLVVVADPDAEEAQADDDPVCCCPVPVVNVGHHHYHPPCVVPCCVVQDDPVNCCVVCVPPDDDDQDDPVPPRPDDDDDVPDDDPPDDD